Protein AF-A0A0V1EJA3-F1 (afdb_monomer_lite)

Sequence (122 aa):
MDRNQKPTIWVDDDEAGSINLKNTKRVPDHMSPNLCLAKLVVLDRIPFCVLAKSTETQKRMKIARGLKIPATEKRMKQMAMSFDEEIMPEIKKRLKEEKDSGRKFCLSLDEWTSCGSKRHEV

Structure (mmCIF, N/CA/C/O backbone):
data_AF-A0A0V1EJA3-F1
#
_entry.id   AF-A0A0V1EJA3-F1
#
loop_
_atom_site.group_PDB
_atom_site.id
_atom_site.type_symbol
_atom_site.label_atom_id
_atom_site.label_alt_id
_atom_site.label_comp_id
_atom_site.label_asym_id
_atom_site.label_entity_id
_atom_site.label_seq_id
_atom_site.pdbx_PDB_ins_code
_atom_site.Cartn_x
_atom_site.Cartn_y
_atom_site.Cartn_z
_atom_site.occupancy
_atom_site.B_iso_or_equiv
_atom_site.auth_seq_id
_atom_site.auth_comp_id
_atom_site.auth_asym_id
_atom_site.auth_atom_id
_atom_site.pdbx_PDB_model_num
ATOM 1 N N . MET A 1 1 ? -48.668 -25.889 24.426 1.00 34.56 1 MET A N 1
ATOM 2 C CA . MET A 1 1 ? -47.921 -26.214 23.194 1.00 34.56 1 MET A CA 1
ATOM 3 C C . MET A 1 1 ? -48.324 -25.204 22.133 1.00 34.56 1 MET A C 1
ATOM 5 O O . MET A 1 1 ? -49.514 -25.041 21.940 1.00 34.56 1 MET A O 1
ATOM 9 N N . ASP A 1 2 ? -47.483 -24.452 21.448 1.00 34.41 2 ASP A N 1
ATOM 10 C CA . ASP A 1 2 ? -46.108 -24.027 21.672 1.00 34.41 2 ASP A CA 1
ATOM 11 C C . ASP A 1 2 ? -45.955 -22.686 20.945 1.00 34.41 2 ASP A C 1
ATOM 13 O O . ASP A 1 2 ? -46.611 -22.439 19.930 1.00 34.41 2 ASP A O 1
ATOM 17 N N . ARG A 1 3 ? -45.141 -21.795 21.508 1.00 42.50 3 ARG A N 1
ATOM 18 C CA . ARG A 1 3 ? -44.879 -20.460 20.965 1.00 42.50 3 ARG A CA 1
ATOM 19 C C . ARG A 1 3 ? -43.932 -20.594 19.777 1.00 42.50 3 ARG A C 1
ATOM 21 O O . ARG A 1 3 ? -42.835 -21.101 19.943 1.00 42.50 3 ARG A O 1
ATOM 28 N N . ASN A 1 4 ? -44.309 -20.061 18.619 1.00 37.97 4 ASN A N 1
ATOM 29 C CA . ASN A 1 4 ? -43.357 -19.756 17.551 1.00 37.97 4 ASN A CA 1
ATOM 30 C C . ASN A 1 4 ? -43.704 -18.402 16.918 1.00 37.97 4 ASN A C 1
ATOM 32 O O . ASN A 1 4 ? -44.094 -18.293 15.759 1.00 37.97 4 ASN A O 1
ATOM 36 N N . GLN A 1 5 ? -43.577 -17.344 17.724 1.00 39.12 5 GLN A N 1
ATOM 37 C CA . GLN A 1 5 ? -43.349 -16.000 17.201 1.00 39.12 5 GLN A CA 1
ATOM 38 C C . GLN A 1 5 ? -41.928 -15.975 16.632 1.00 39.12 5 GLN A C 1
ATOM 40 O O . GLN A 1 5 ? -40.955 -15.965 17.383 1.00 39.12 5 GLN A O 1
ATOM 45 N N . LYS A 1 6 ? -41.801 -15.983 15.303 1.00 43.69 6 LYS A N 1
ATOM 46 C CA . LYS A 1 6 ? -40.582 -15.492 14.651 1.00 43.69 6 LYS A CA 1
ATOM 47 C C . LYS A 1 6 ? -40.444 -14.008 15.011 1.00 43.69 6 LYS A C 1
ATOM 49 O O . LYS A 1 6 ? -41.385 -13.265 14.732 1.00 43.69 6 LYS A O 1
ATOM 54 N N . PRO A 1 7 ? -39.322 -13.544 15.579 1.00 39.19 7 PRO A N 1
ATOM 55 C CA . PRO A 1 7 ? -39.065 -12.119 15.646 1.00 39.19 7 PRO A CA 1
ATOM 56 C C . PRO A 1 7 ? -38.699 -11.654 14.235 1.00 39.19 7 PRO A C 1
ATOM 58 O O . PRO A 1 7 ? -37.616 -11.947 13.730 1.00 39.19 7 PRO A O 1
ATOM 61 N N . THR A 1 8 ? -39.623 -10.962 13.576 1.00 41.81 8 THR A N 1
ATOM 62 C CA . THR A 1 8 ? -39.316 -10.109 12.428 1.00 41.81 8 THR A CA 1
ATOM 63 C C . THR A 1 8 ? -38.551 -8.912 12.982 1.00 41.81 8 THR A C 1
ATOM 65 O O . THR A 1 8 ? -39.145 -7.986 13.529 1.00 41.81 8 THR A O 1
ATOM 68 N N . ILE A 1 9 ? -37.220 -8.969 12.932 1.00 40.44 9 ILE A N 1
ATOM 69 C CA . ILE A 1 9 ? -36.387 -7.799 13.205 1.00 40.44 9 ILE A CA 1
ATOM 70 C C . ILE A 1 9 ? -36.550 -6.891 11.991 1.00 40.44 9 ILE A C 1
ATOM 72 O O . ILE A 1 9 ? -36.019 -7.171 10.917 1.00 40.44 9 ILE A O 1
ATOM 76 N N . TRP A 1 10 ? -37.352 -5.846 12.160 1.00 33.88 10 TRP A N 1
ATOM 77 C CA . TRP A 1 10 ? -37.302 -4.677 11.301 1.00 33.88 10 TRP A CA 1
ATOM 78 C C . TRP A 1 10 ? -35.916 -4.066 11.500 1.00 33.88 10 TRP A C 1
ATOM 80 O O . TRP A 1 10 ? -35.547 -3.704 12.615 1.00 33.88 10 TRP A O 1
ATOM 90 N N . VAL A 1 11 ? -35.105 -4.074 10.446 1.00 42.53 11 VAL A N 1
ATOM 91 C CA . VAL A 1 11 ? -33.881 -3.279 10.415 1.00 42.53 11 VAL A CA 1
ATOM 92 C C . VAL A 1 11 ? -34.355 -1.875 10.076 1.00 42.53 11 VAL A C 1
ATOM 94 O O . VAL A 1 11 ? -34.747 -1.625 8.940 1.00 42.53 11 VAL A O 1
ATOM 97 N N . ASP A 1 12 ? -34.428 -1.012 11.085 1.00 39.06 12 ASP A N 1
ATOM 98 C CA . ASP A 1 12 ? -34.617 0.418 10.871 1.00 39.06 12 ASP A CA 1
ATOM 99 C C . ASP A 1 12 ? -33.423 0.924 10.048 1.00 39.06 12 ASP A C 1
ATOM 101 O O . ASP A 1 12 ? -32.277 0.903 10.501 1.00 39.06 12 ASP A O 1
ATOM 105 N N . ASP A 1 13 ? -33.704 1.315 8.807 1.00 53.59 13 ASP A N 1
ATOM 106 C CA . ASP A 1 13 ? -32.771 1.851 7.808 1.00 53.59 13 ASP A CA 1
ATOM 107 C C . ASP A 1 13 ? -32.443 3.336 8.090 1.00 53.59 13 ASP A C 1
ATOM 109 O O . ASP A 1 13 ? -32.370 4.159 7.178 1.00 53.59 13 ASP A O 1
ATOM 113 N N . ASP A 1 14 ? -32.254 3.708 9.361 1.00 51.62 14 ASP A N 1
ATOM 114 C CA . ASP A 1 14 ? -32.036 5.100 9.761 1.00 51.62 14 ASP A CA 1
ATOM 115 C C . ASP A 1 14 ? -30.652 5.337 10.385 1.00 51.62 14 ASP A C 1
ATOM 117 O O . ASP A 1 14 ? -30.214 4.679 11.325 1.00 51.62 14 ASP A O 1
ATOM 121 N N . GLU A 1 15 ? -29.993 6.355 9.827 1.00 47.66 15 GLU A N 1
ATOM 122 C CA . GLU A 1 15 ? -28.646 6.864 10.098 1.00 47.66 15 GLU A CA 1
ATOM 123 C C . GLU A 1 15 ? -27.463 6.039 9.567 1.00 47.66 15 GLU A C 1
ATOM 125 O O . GLU A 1 15 ? -26.573 5.588 10.293 1.00 47.66 15 GLU A O 1
ATOM 130 N N . ALA A 1 16 ? -27.295 6.068 8.241 1.00 49.16 16 ALA A N 1
ATOM 131 C CA . ALA A 1 16 ? -25.955 6.249 7.689 1.00 49.16 16 ALA A CA 1
ATOM 132 C C . ALA A 1 16 ? -25.423 7.615 8.161 1.00 49.16 16 ALA A C 1
ATOM 134 O O . ALA A 1 16 ? -25.544 8.630 7.470 1.00 49.16 16 ALA A O 1
ATOM 135 N N . GLY A 1 17 ? -24.867 7.640 9.374 1.00 35.56 17 GLY A N 1
ATOM 136 C CA . GLY A 1 17 ? -24.143 8.774 9.924 1.00 35.56 17 GLY A CA 1
ATOM 137 C C . GLY A 1 17 ? -23.037 9.171 8.954 1.00 35.56 17 GLY A C 1
ATOM 138 O O . GLY A 1 17 ? -21.958 8.579 8.932 1.00 35.56 17 GLY A O 1
ATOM 139 N N . SER A 1 18 ? -23.325 10.164 8.113 1.00 43.16 18 SER A N 1
ATOM 140 C CA . SER A 1 18 ? -22.350 10.768 7.218 1.00 43.16 18 SER A CA 1
ATOM 141 C C . SER A 1 18 ? -21.216 11.300 8.076 1.00 43.16 18 SER A C 1
ATOM 143 O O . SER A 1 18 ? -21.377 12.292 8.789 1.00 43.16 18 SER A O 1
ATOM 145 N N . ILE A 1 19 ? -20.058 10.642 8.015 1.00 42.78 19 ILE A N 1
ATOM 146 C CA . ILE A 1 19 ? -18.834 11.183 8.590 1.00 42.78 19 ILE A CA 1
ATOM 147 C C . ILE A 1 19 ? -18.563 12.522 7.903 1.00 42.78 19 ILE A C 1
ATOM 149 O O . ILE A 1 19 ? -18.134 12.602 6.753 1.00 42.78 19 ILE A O 1
ATOM 153 N N . ASN A 1 20 ? -18.903 13.608 8.591 1.00 40.69 20 ASN A N 1
ATOM 154 C CA . ASN A 1 20 ? -18.741 14.952 8.078 1.00 40.69 20 ASN A CA 1
ATOM 155 C C . ASN A 1 20 ? -17.245 15.293 8.089 1.00 40.69 20 ASN A C 1
ATOM 157 O O . ASN A 1 20 ? -16.721 15.899 9.023 1.00 40.69 20 ASN A O 1
ATOM 161 N N . LEU A 1 21 ? -16.542 14.864 7.039 1.00 47.22 21 LEU A N 1
ATOM 162 C CA . LEU A 1 21 ? -15.132 15.132 6.772 1.00 47.22 21 LEU A CA 1
ATOM 163 C C . LEU A 1 21 ? -14.943 16.596 6.332 1.00 47.22 21 LEU A C 1
ATOM 165 O O . LEU A 1 21 ? -14.401 16.867 5.263 1.00 47.22 21 LEU A O 1
ATOM 169 N N . LYS A 1 22 ? -15.451 17.564 7.103 1.00 45.41 22 LYS A N 1
ATOM 170 C CA . LYS A 1 22 ? -15.389 18.988 6.731 1.00 45.41 22 LYS A CA 1
ATOM 171 C C . LYS A 1 22 ? -14.432 19.837 7.556 1.00 45.41 22 LYS A C 1
ATOM 173 O O . LYS A 1 22 ? -14.296 21.001 7.222 1.00 45.41 22 LYS A O 1
ATOM 178 N N . ASN A 1 23 ? -13.705 19.297 8.540 1.00 40.09 23 ASN A N 1
ATOM 179 C CA . ASN A 1 23 ? -12.847 20.144 9.387 1.00 40.09 23 ASN A CA 1
ATOM 180 C C . ASN A 1 23 ? -11.443 19.614 9.709 1.00 40.09 23 ASN A C 1
ATOM 182 O O . ASN A 1 23 ? -10.871 19.941 10.747 1.00 40.09 23 ASN A O 1
ATOM 186 N N . THR A 1 24 ? -10.809 18.892 8.788 1.00 38.59 24 THR A N 1
ATOM 187 C CA . THR A 1 24 ? -9.346 18.764 8.833 1.00 38.59 24 THR A CA 1
ATOM 188 C C . THR A 1 24 ? -8.759 19.861 7.956 1.00 38.59 24 THR A C 1
ATOM 190 O O . THR A 1 24 ? -8.870 19.796 6.732 1.00 38.59 24 THR A O 1
ATOM 193 N N . LYS A 1 25 ? -8.165 20.893 8.579 1.00 37.31 25 LYS A N 1
ATOM 194 C CA . LYS A 1 25 ? -7.277 21.850 7.898 1.00 37.31 25 LYS A CA 1
ATOM 195 C C . LYS A 1 25 ? -6.388 21.046 6.949 1.00 37.31 25 LYS A C 1
ATOM 197 O O . LYS A 1 25 ? -5.577 20.251 7.419 1.00 37.31 25 LYS A O 1
ATOM 202 N N . ARG A 1 26 ? -6.573 21.217 5.634 1.00 43.88 26 ARG A N 1
ATOM 203 C CA . ARG A 1 26 ? -5.687 20.655 4.610 1.00 43.88 26 ARG A CA 1
ATOM 204 C C . ARG A 1 26 ? -4.347 21.368 4.740 1.00 43.88 26 ARG A C 1
ATOM 206 O O . ARG A 1 26 ? -4.089 22.361 4.068 1.00 43.88 26 ARG A O 1
ATOM 213 N N . VAL A 1 27 ? -3.535 20.900 5.682 1.00 36.84 27 VAL A N 1
ATOM 214 C CA . VAL A 1 27 ? -2.094 21.130 5.669 1.00 36.84 27 VAL A CA 1
ATOM 215 C C . VAL A 1 27 ? -1.629 20.671 4.283 1.00 36.84 27 VAL A C 1
ATOM 217 O O . VAL A 1 27 ? -2.113 19.633 3.828 1.00 36.84 27 VAL A O 1
ATOM 220 N N . PRO A 1 28 ? -0.785 21.429 3.560 1.00 43.91 28 PRO A N 1
ATOM 221 C CA . PRO A 1 28 ? -0.235 20.937 2.308 1.00 43.91 28 PRO A CA 1
ATOM 222 C C . PRO A 1 28 ? 0.455 19.622 2.643 1.00 43.91 28 PRO A C 1
ATOM 224 O O . PRO A 1 28 ? 1.402 19.616 3.429 1.00 43.91 28 PRO A O 1
ATOM 227 N N . ASP A 1 29 ? -0.091 18.516 2.141 1.00 51.97 29 ASP A N 1
ATOM 228 C CA . ASP A 1 29 ? 0.422 17.188 2.421 1.00 51.97 29 ASP A CA 1
ATOM 229 C C . ASP A 1 29 ? 1.866 17.143 1.921 1.00 51.97 29 ASP A C 1
ATOM 231 O O . ASP A 1 29 ? 2.124 16.937 0.731 1.00 51.97 29 ASP A O 1
ATOM 235 N N . HIS A 1 30 ? 2.829 17.345 2.816 1.00 59.44 30 HIS A N 1
ATOM 236 C CA . HIS A 1 30 ? 4.210 17.008 2.540 1.00 59.44 30 HIS A CA 1
ATOM 237 C C . HIS A 1 30 ? 4.274 15.478 2.514 1.00 59.44 30 HIS A C 1
ATOM 239 O O . HIS A 1 30 ? 4.626 14.830 3.497 1.00 59.44 30 HIS A O 1
ATOM 245 N N . MET A 1 31 ? 3.836 14.884 1.401 1.00 68.56 31 MET A N 1
ATOM 246 C CA . MET A 1 31 ? 3.776 13.438 1.233 1.00 68.56 31 MET A CA 1
ATOM 247 C C . MET A 1 31 ? 5.195 12.889 1.353 1.00 68.56 31 MET A C 1
ATOM 249 O O . MET A 1 31 ? 6.058 13.207 0.531 1.00 68.56 31 MET A O 1
ATOM 253 N N . SER A 1 32 ? 5.442 12.058 2.367 1.00 78.06 32 SER A N 1
ATOM 254 C CA . SER A 1 32 ? 6.707 11.338 2.463 1.00 78.06 32 SER A CA 1
ATOM 255 C C . SER A 1 32 ? 6.897 10.463 1.210 1.00 78.06 32 SER A C 1
ATOM 257 O O . SER A 1 32 ? 5.914 10.020 0.599 1.00 78.06 32 SER A O 1
ATOM 259 N N . PRO A 1 33 ? 8.145 10.192 0.785 1.00 79.31 33 PRO A N 1
ATOM 260 C CA . PRO A 1 33 ? 8.399 9.291 -0.338 1.00 79.31 33 PRO A CA 1
ATOM 261 C C . PRO A 1 33 ? 7.737 7.920 -0.180 1.00 79.31 33 PRO A C 1
ATOM 263 O O . PRO A 1 33 ? 7.207 7.389 -1.157 1.00 79.31 33 PRO A O 1
ATOM 266 N N . ASN A 1 34 ? 7.695 7.411 1.052 1.00 83.75 34 ASN A N 1
ATOM 267 C CA . ASN A 1 34 ? 7.043 6.160 1.422 1.00 83.75 34 ASN A CA 1
ATOM 268 C C . ASN A 1 34 ? 5.533 6.222 1.159 1.00 83.75 34 ASN A C 1
ATOM 270 O O . ASN A 1 34 ? 5.004 5.396 0.415 1.00 83.75 34 ASN A O 1
ATOM 274 N N . LEU A 1 35 ? 4.857 7.252 1.684 1.00 83.19 35 LEU A N 1
ATOM 275 C CA . LEU A 1 35 ? 3.419 7.454 1.503 1.00 83.19 35 LEU A CA 1
ATOM 276 C C . LEU A 1 35 ? 3.053 7.631 0.026 1.00 83.19 35 LEU A C 1
ATOM 278 O O . LEU A 1 35 ? 2.046 7.100 -0.443 1.00 83.19 35 LEU A O 1
ATOM 282 N N . CYS A 1 36 ? 3.869 8.359 -0.735 1.00 82.12 36 CYS A N 1
ATOM 283 C CA . CYS A 1 36 ? 3.619 8.522 -2.160 1.00 82.12 36 CYS A CA 1
ATOM 284 C C . CYS A 1 36 ? 3.759 7.199 -2.920 1.00 82.12 36 CYS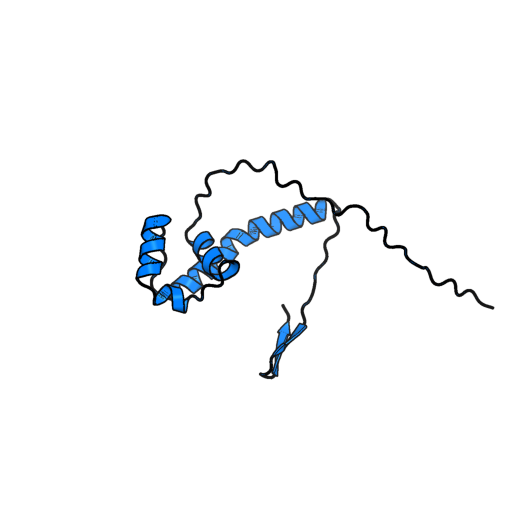 A C 1
ATOM 286 O O . CYS A 1 36 ? 2.908 6.892 -3.756 1.00 82.12 36 CYS A O 1
ATOM 288 N N . LEU A 1 37 ? 4.820 6.433 -2.655 1.00 84.12 37 LEU A N 1
ATOM 289 C CA . LEU A 1 37 ? 5.025 5.134 -3.290 1.00 84.12 37 LEU A CA 1
ATOM 290 C C . LEU A 1 37 ? 3.889 4.165 -2.937 1.00 84.12 37 LEU A C 1
ATOM 292 O O . LEU A 1 37 ? 3.356 3.511 -3.830 1.00 84.12 37 LEU A O 1
ATOM 296 N N . ALA A 1 38 ? 3.467 4.134 -1.671 1.00 85.12 38 ALA A N 1
ATOM 297 C CA . ALA A 1 38 ? 2.339 3.327 -1.222 1.00 85.12 38 ALA A CA 1
ATOM 298 C C . ALA A 1 38 ? 1.041 3.702 -1.958 1.00 85.12 38 ALA A C 1
ATOM 300 O O . ALA A 1 38 ? 0.357 2.819 -2.469 1.00 85.12 38 ALA A O 1
ATOM 301 N N . LYS A 1 39 ? 0.730 4.999 -2.108 1.00 85.75 39 LYS A N 1
ATOM 302 C CA . LYS A 1 39 ? -0.455 5.454 -2.861 1.00 85.75 39 LYS A CA 1
ATOM 303 C C . LYS A 1 39 ? -0.432 5.011 -4.325 1.00 85.75 39 LYS A C 1
ATOM 305 O O . LYS A 1 39 ? -1.438 4.514 -4.815 1.00 85.75 39 LYS A O 1
ATOM 310 N N . LEU A 1 40 ? 0.712 5.126 -4.995 1.00 85.31 40 LEU A N 1
ATOM 311 C CA . LEU A 1 40 ? 0.857 4.714 -6.397 1.00 85.31 40 LEU A CA 1
ATOM 312 C C . LEU A 1 40 ? 0.628 3.209 -6.588 1.00 85.31 40 LEU A C 1
ATOM 314 O O . LEU A 1 40 ? 0.021 2.776 -7.564 1.00 85.31 40 LEU A O 1
ATOM 318 N N . VAL A 1 41 ? 1.131 2.401 -5.659 1.00 86.12 41 VAL A N 1
ATOM 319 C CA . VAL A 1 41 ? 1.046 0.942 -5.767 1.00 86.12 41 VAL A CA 1
ATOM 320 C C . VAL A 1 41 ? -0.328 0.433 -5.343 1.00 86.12 41 VAL A C 1
ATOM 322 O O . VAL A 1 41 ? -0.873 -0.453 -5.993 1.00 86.12 41 VAL A O 1
ATOM 325 N N . VAL A 1 42 ? -0.897 0.992 -4.274 1.00 86.19 42 VAL A N 1
ATOM 326 C CA . VAL A 1 42 ? -2.145 0.507 -3.669 1.00 86.19 42 VAL A CA 1
ATOM 327 C C . VAL A 1 42 ? -3.371 1.174 -4.289 1.00 86.19 42 VAL A C 1
ATOM 329 O O . VAL A 1 42 ? -4.276 0.480 -4.745 1.00 86.19 42 VAL A O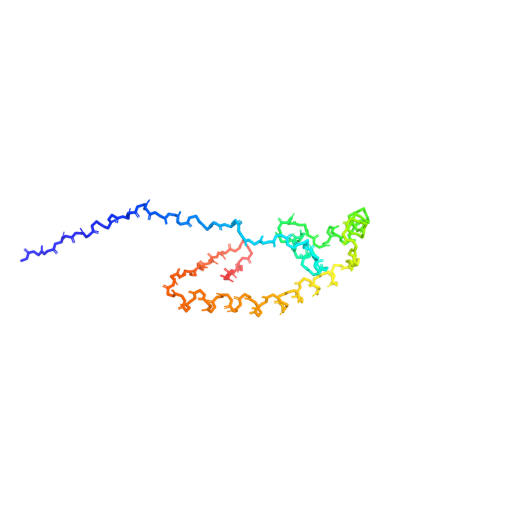 1
ATOM 332 N N . LEU A 1 43 ? -3.411 2.510 -4.325 1.00 84.12 43 LEU A N 1
ATOM 333 C CA . LEU A 1 43 ? -4.580 3.254 -4.810 1.00 84.12 43 LEU A CA 1
ATOM 334 C C . LEU A 1 43 ? -4.601 3.317 -6.335 1.00 84.12 43 LEU A C 1
ATOM 336 O O . LEU A 1 43 ? -5.613 2.980 -6.943 1.00 84.12 43 LEU A O 1
ATOM 340 N N . ASP A 1 44 ? -3.469 3.675 -6.949 1.00 84.06 44 ASP A N 1
ATOM 341 C CA . ASP A 1 44 ? -3.370 3.778 -8.412 1.00 84.06 44 ASP A CA 1
ATOM 342 C C . ASP A 1 44 ? -3.098 2.412 -9.078 1.00 84.06 44 ASP A C 1
ATOM 344 O O . ASP A 1 44 ? -3.067 2.309 -10.305 1.00 84.06 44 ASP A O 1
ATOM 348 N N . ARG A 1 45 ? -2.924 1.349 -8.275 1.00 86.62 45 ARG A N 1
ATOM 349 C CA . ARG A 1 45 ? -2.717 -0.046 -8.709 1.00 86.62 45 ARG A CA 1
ATOM 350 C C . ARG A 1 45 ? -1.546 -0.227 -9.677 1.00 86.62 45 ARG A C 1
ATOM 352 O O . ARG A 1 45 ? -1.572 -1.117 -10.528 1.00 86.62 45 ARG A O 1
ATOM 359 N N . ILE A 1 46 ? -0.510 0.603 -9.561 1.00 86.81 46 ILE A N 1
ATOM 360 C CA . ILE A 1 46 ? 0.648 0.549 -10.454 1.00 86.81 46 ILE A CA 1
ATOM 361 C C . ILE A 1 46 ? 1.664 -0.468 -9.912 1.00 86.81 46 ILE A C 1
ATOM 363 O O . ILE A 1 46 ? 2.238 -0.251 -8.842 1.00 86.81 46 ILE A O 1
ATOM 367 N N . PRO A 1 47 ? 1.968 -1.558 -10.643 1.00 89.44 47 PRO A N 1
ATOM 368 C CA . PRO A 1 47 ? 2.935 -2.545 -10.179 1.00 89.44 47 PRO A CA 1
ATOM 369 C C . PRO A 1 47 ? 4.351 -1.966 -10.076 1.00 89.44 47 PRO A C 1
ATOM 371 O O . PRO A 1 47 ? 4.794 -1.201 -10.938 1.00 89.44 47 PRO A O 1
ATOM 374 N N . PHE A 1 48 ? 5.126 -2.421 -9.088 1.00 88.56 48 PHE A N 1
ATOM 375 C CA . PHE A 1 48 ? 6.518 -1.989 -8.913 1.00 88.56 48 PHE A CA 1
ATOM 376 C C . PHE A 1 48 ? 7.387 -2.204 -10.160 1.00 88.56 48 PHE A C 1
ATOM 378 O O . PHE A 1 48 ? 8.247 -1.378 -10.465 1.00 88.56 48 PHE A O 1
ATOM 385 N N . CYS A 1 49 ? 7.162 -3.292 -10.900 1.00 87.50 49 CYS A N 1
ATOM 386 C CA . CYS A 1 49 ? 7.915 -3.597 -12.113 1.00 87.50 49 CYS A CA 1
ATOM 387 C C . CYS A 1 49 ? 7.666 -2.569 -13.233 1.00 87.50 49 CYS A C 1
ATOM 389 O O . CYS A 1 49 ? 8.580 -2.270 -14.003 1.00 87.50 49 CYS A O 1
ATOM 391 N N . VAL A 1 50 ? 6.466 -1.980 -13.295 1.00 86.69 50 VAL A N 1
ATOM 392 C CA . VAL A 1 50 ? 6.116 -0.907 -14.240 1.00 86.69 50 VAL A CA 1
ATOM 393 C C . VAL A 1 50 ? 6.825 0.388 -13.843 1.00 86.69 50 VAL A C 1
ATOM 395 O O . VAL A 1 50 ? 7.451 1.033 -14.686 1.00 86.69 50 VAL A O 1
ATOM 398 N N . LEU A 1 51 ? 6.822 0.722 -12.548 1.00 84.56 51 LEU A N 1
ATOM 399 C CA . LEU A 1 51 ? 7.544 1.882 -12.008 1.00 84.56 51 LEU A CA 1
ATOM 400 C C . LEU A 1 51 ? 9.063 1.786 -12.216 1.00 84.56 51 LEU A C 1
ATOM 402 O O . LEU A 1 51 ? 9.726 2.787 -12.490 1.00 84.56 51 LEU A O 1
ATOM 406 N N . ALA A 1 52 ? 9.623 0.580 -12.108 1.00 84.38 52 ALA A N 1
ATOM 407 C CA . ALA A 1 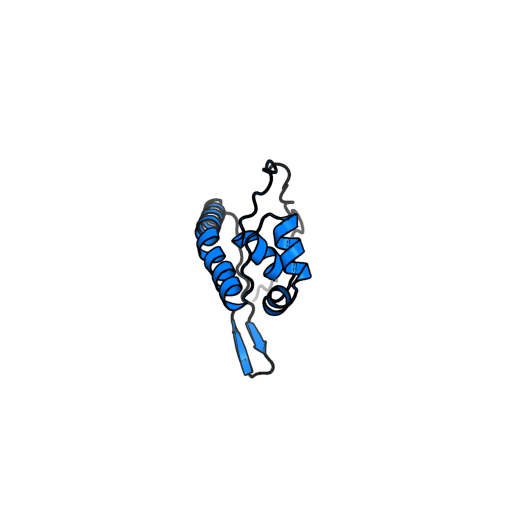52 ? 11.055 0.347 -12.274 1.00 84.38 52 ALA A CA 1
ATOM 408 C C . ALA A 1 52 ? 11.505 0.521 -13.734 1.00 84.38 52 ALA A C 1
ATOM 410 O O . ALA A 1 52 ? 12.588 1.044 -13.986 1.00 84.38 52 ALA A O 1
ATOM 411 N N . LYS A 1 53 ? 10.673 0.097 -14.693 1.00 84.38 53 LYS A N 1
ATOM 412 C CA . LYS A 1 53 ? 10.996 0.121 -16.129 1.00 84.38 53 LYS A CA 1
ATOM 413 C C . LYS A 1 53 ? 10.698 1.464 -16.798 1.00 84.38 53 LYS A C 1
ATOM 415 O O . LYS A 1 53 ? 11.336 1.801 -17.791 1.00 84.38 53 LYS A O 1
ATOM 420 N N . SER A 1 54 ? 9.740 2.231 -16.277 1.00 80.00 54 SER A N 1
ATOM 421 C CA . SER A 1 54 ? 9.323 3.486 -16.903 1.00 80.00 54 SER A CA 1
ATOM 422 C C . SER A 1 54 ? 10.211 4.665 -16.496 1.00 80.00 54 SER A C 1
ATOM 424 O O . SER A 1 54 ? 10.067 5.261 -15.423 1.00 80.00 54 SER A O 1
ATOM 426 N N . THR A 1 55 ? 11.115 5.049 -17.397 1.00 74.00 55 THR A N 1
ATOM 427 C CA . THR A 1 55 ? 11.987 6.222 -17.228 1.00 74.00 55 THR A CA 1
ATOM 428 C C . THR A 1 55 ? 11.196 7.531 -17.215 1.00 74.00 55 THR A C 1
ATOM 430 O O . THR A 1 55 ? 11.551 8.456 -16.483 1.00 74.00 55 THR A O 1
ATOM 433 N N . GLU A 1 56 ? 10.096 7.609 -17.968 1.00 75.00 56 GLU A N 1
ATOM 434 C CA . GLU A 1 56 ? 9.203 8.767 -17.961 1.00 75.00 56 GLU A CA 1
ATOM 435 C C . GLU A 1 56 ? 8.459 8.890 -16.627 1.00 75.00 56 GLU A C 1
ATOM 437 O O . GLU A 1 56 ? 8.421 9.971 -16.038 1.00 75.00 56 GLU A O 1
ATOM 442 N N . THR A 1 57 ? 7.943 7.781 -16.095 1.00 72.38 57 THR A N 1
ATOM 443 C CA . THR A 1 57 ? 7.263 7.758 -14.794 1.00 72.38 57 THR A CA 1
ATOM 444 C C . THR A 1 57 ? 8.219 8.158 -13.668 1.00 72.38 57 THR A C 1
AT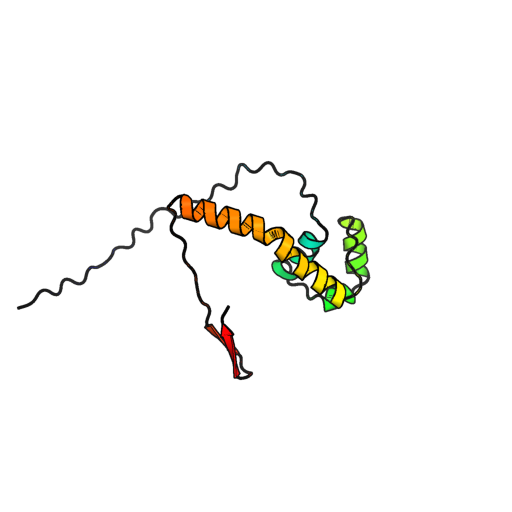OM 446 O O . THR A 1 57 ? 7.858 8.987 -12.833 1.00 72.38 57 THR A O 1
ATOM 449 N N . GLN A 1 58 ? 9.470 7.681 -13.685 1.00 72.75 58 GLN A N 1
ATOM 450 C CA . GLN A 1 58 ? 10.480 8.112 -12.709 1.00 72.75 58 GLN A CA 1
ATOM 451 C C . GLN A 1 58 ? 10.840 9.597 -12.826 1.00 72.75 58 GLN A C 1
ATOM 453 O O . GLN A 1 58 ? 11.025 10.264 -11.805 1.00 72.75 58 GLN A O 1
ATOM 458 N N . LYS A 1 59 ? 10.922 10.142 -14.048 1.00 71.75 59 LYS A N 1
ATOM 459 C CA . LYS A 1 59 ? 11.147 11.581 -14.265 1.00 71.75 59 LYS A CA 1
ATOM 460 C C . LYS A 1 59 ? 9.973 12.407 -13.742 1.00 71.75 59 LYS A C 1
ATOM 462 O O . LYS A 1 59 ? 10.195 13.334 -12.968 1.00 71.75 59 LYS A O 1
ATOM 467 N N . ARG A 1 60 ? 8.736 12.037 -14.087 1.00 67.50 60 ARG A N 1
ATOM 468 C CA . ARG A 1 60 ? 7.519 12.708 -13.599 1.00 67.50 60 ARG A CA 1
ATOM 469 C C . ARG A 1 60 ? 7.434 12.671 -12.070 1.00 67.50 60 ARG A C 1
ATOM 471 O O . ARG A 1 60 ? 7.112 13.686 -11.467 1.00 67.50 60 ARG A O 1
ATOM 478 N N . MET A 1 61 ? 7.795 11.557 -11.430 1.00 68.12 61 MET A N 1
ATOM 479 C CA . MET A 1 61 ? 7.809 11.442 -9.962 1.00 68.12 61 MET A CA 1
ATOM 480 C C . MET A 1 61 ? 8.876 12.316 -9.295 1.00 68.12 61 MET A C 1
ATOM 482 O O . MET A 1 61 ? 8.590 12.967 -8.289 1.00 68.12 61 MET A O 1
ATOM 486 N N . LYS A 1 62 ? 10.085 12.377 -9.866 1.00 68.38 62 LYS A N 1
ATOM 487 C CA . LYS A 1 62 ? 11.152 13.259 -9.372 1.00 68.38 62 LYS A CA 1
ATOM 488 C C . LYS A 1 62 ? 10.787 14.737 -9.515 1.00 68.38 62 LYS A C 1
ATOM 490 O O . LYS A 1 62 ? 11.006 15.499 -8.582 1.00 68.38 62 LYS A O 1
ATOM 495 N N . ILE A 1 63 ? 10.228 15.125 -10.663 1.00 59.03 63 ILE A N 1
ATOM 496 C CA . ILE A 1 63 ? 9.955 16.527 -11.011 1.00 59.03 63 ILE A CA 1
ATOM 497 C C . ILE A 1 63 ? 8.688 17.043 -10.320 1.00 59.03 63 ILE A C 1
ATOM 499 O O . ILE A 1 63 ? 8.716 18.113 -9.725 1.00 59.03 63 ILE A O 1
ATOM 503 N N . ALA A 1 64 ? 7.583 16.293 -10.364 1.00 57.25 64 ALA A N 1
ATOM 504 C CA . ALA A 1 64 ? 6.288 16.779 -9.882 1.00 57.25 64 ALA A CA 1
ATOM 505 C C . ALA A 1 64 ? 6.112 16.672 -8.361 1.00 57.25 64 ALA A C 1
ATOM 507 O O . ALA A 1 64 ? 5.244 17.336 -7.803 1.00 57.25 64 ALA A O 1
ATOM 508 N N . ARG A 1 65 ? 6.883 15.807 -7.689 1.00 63.72 65 ARG A N 1
ATOM 509 C CA . ARG A 1 65 ? 6.708 15.537 -6.252 1.00 63.72 65 ARG A CA 1
ATOM 510 C C . ARG A 1 65 ? 7.996 15.669 -5.430 1.00 63.72 65 ARG A C 1
ATOM 512 O O . ARG A 1 65 ? 7.957 15.454 -4.226 1.00 63.72 65 ARG A O 1
ATOM 519 N N . GLY A 1 66 ? 9.137 16.000 -6.048 1.00 60.53 66 GLY A N 1
ATOM 520 C CA . GLY A 1 66 ? 10.429 16.108 -5.349 1.00 60.53 66 GLY A CA 1
ATOM 521 C C . GLY A 1 66 ? 10.947 14.776 -4.787 1.00 60.53 66 GLY A C 1
ATOM 522 O O . GLY A 1 66 ? 11.810 14.751 -3.911 1.00 60.53 66 GLY A O 1
ATOM 523 N N . LEU A 1 67 ? 10.410 13.649 -5.263 1.00 66.31 67 LEU A N 1
ATOM 524 C CA . LEU A 1 67 ? 10.605 12.351 -4.629 1.00 66.31 67 LEU A CA 1
ATOM 525 C C . LEU A 1 67 ? 11.826 11.614 -5.176 1.00 66.31 67 LEU A C 1
ATOM 527 O O . LEU A 1 67 ? 11.940 11.351 -6.374 1.00 66.31 67 LEU A O 1
ATOM 531 N N . LYS A 1 68 ? 12.705 11.173 -4.273 1.00 67.75 68 LYS A N 1
ATOM 532 C CA . LYS A 1 68 ? 13.790 10.227 -4.576 1.00 67.75 68 LYS A CA 1
ATOM 533 C C . LYS A 1 68 ? 13.280 8.784 -4.474 1.00 67.75 68 LYS A C 1
ATOM 535 O O . LYS A 1 68 ? 13.680 8.045 -3.579 1.00 67.75 68 LYS A O 1
ATOM 540 N N . ILE A 1 69 ? 12.389 8.384 -5.383 1.00 70.88 69 ILE A N 1
ATOM 541 C CA . ILE A 1 69 ? 11.951 6.982 -5.466 1.00 70.88 69 ILE A CA 1
ATOM 542 C C . ILE A 1 69 ? 13.095 6.138 -6.062 1.00 70.88 69 ILE A C 1
ATOM 544 O O . ILE A 1 69 ? 13.702 6.551 -7.058 1.00 70.88 69 ILE A O 1
ATOM 548 N N . PRO A 1 70 ? 13.434 4.983 -5.463 1.00 75.88 70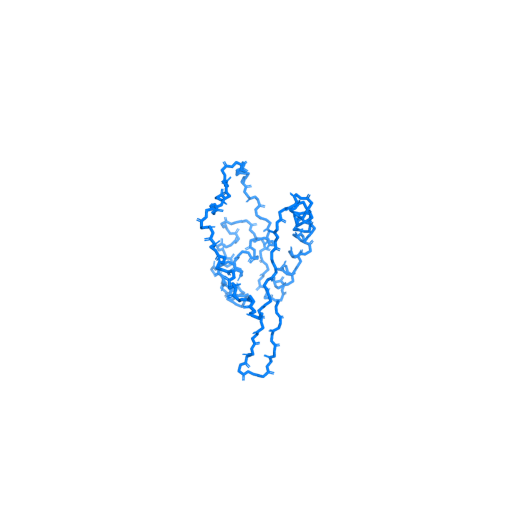 PRO A N 1
ATOM 549 C CA . PRO A 1 70 ? 14.449 4.081 -5.990 1.00 75.88 70 PRO A CA 1
ATOM 550 C C . PRO A 1 70 ? 14.111 3.556 -7.388 1.00 75.88 70 PRO A C 1
ATOM 552 O O . PRO A 1 70 ? 12.966 3.223 -7.668 1.00 75.88 70 PRO A O 1
ATOM 555 N N . ALA A 1 71 ? 15.127 3.383 -8.237 1.00 77.25 71 ALA A N 1
ATOM 556 C CA . ALA A 1 71 ? 14.932 2.842 -9.583 1.00 77.25 71 ALA A CA 1
ATOM 557 C C . ALA A 1 71 ? 14.735 1.314 -9.618 1.00 77.25 71 ALA A C 1
ATOM 559 O O . ALA A 1 71 ? 14.346 0.763 -10.644 1.00 77.25 71 ALA A O 1
ATOM 560 N N . THR A 1 72 ? 15.012 0.616 -8.512 1.00 85.75 72 THR A N 1
ATOM 561 C CA . THR A 1 72 ? 14.919 -0.844 -8.431 1.00 85.75 72 THR A CA 1
ATOM 562 C C . THR A 1 72 ? 13.659 -1.283 -7.698 1.00 85.75 72 THR A C 1
ATOM 564 O O . THR A 1 72 ? 13.339 -0.797 -6.612 1.00 85.75 72 THR A O 1
ATOM 567 N N . GLU A 1 73 ? 12.976 -2.279 -8.262 1.00 88.19 73 GLU A N 1
ATOM 568 C CA . GLU A 1 73 ? 11.776 -2.879 -7.670 1.00 88.19 73 GLU A CA 1
ATOM 569 C C . GLU A 1 73 ? 12.019 -3.386 -6.245 1.00 88.19 73 GLU A C 1
ATOM 571 O O . GLU A 1 73 ? 11.219 -3.116 -5.353 1.00 88.19 73 GLU A O 1
ATOM 576 N N . LYS A 1 74 ? 13.152 -4.056 -5.999 1.00 90.81 74 LYS A N 1
ATOM 577 C CA . LYS A 1 74 ? 13.511 -4.558 -4.664 1.00 90.81 74 LYS A CA 1
ATOM 578 C C . LYS A 1 74 ? 13.494 -3.448 -3.608 1.00 90.81 74 LYS A C 1
ATOM 580 O O . LYS A 1 74 ? 12.956 -3.640 -2.523 1.00 90.81 74 LYS A O 1
ATOM 585 N N . ARG A 1 75 ? 14.064 -2.284 -3.928 1.00 87.31 75 ARG A N 1
ATOM 586 C CA . ARG A 1 75 ? 14.169 -1.172 -2.980 1.00 87.31 75 ARG A CA 1
ATOM 587 C C . ARG A 1 75 ? 12.847 -0.422 -2.828 1.00 87.31 75 ARG A C 1
ATOM 589 O O . ARG A 1 75 ? 12.549 0.046 -1.737 1.00 87.31 75 ARG A O 1
ATOM 596 N N . MET A 1 76 ? 12.032 -0.365 -3.882 1.00 88.12 76 MET A N 1
ATOM 597 C CA . MET A 1 76 ? 10.654 0.124 -3.780 1.00 88.12 76 MET A CA 1
ATOM 598 C C . MET A 1 76 ? 9.797 -0.766 -2.871 1.00 88.12 76 MET A C 1
ATOM 600 O O . MET A 1 76 ? 9.090 -0.245 -2.017 1.00 88.12 76 MET A O 1
ATOM 604 N N . LYS A 1 77 ? 9.914 -2.096 -2.977 1.00 89.81 77 LYS A N 1
ATOM 605 C CA . LYS A 1 77 ? 9.233 -3.024 -2.058 1.00 89.81 77 LYS A CA 1
ATOM 606 C C . LYS A 1 77 ? 9.649 -2.793 -0.609 1.00 89.81 77 LYS A C 1
ATOM 608 O O . LYS A 1 77 ? 8.787 -2.694 0.248 1.00 89.81 77 LYS A O 1
ATOM 613 N N . GLN A 1 78 ? 10.949 -2.649 -0.340 1.00 89.06 78 GLN A N 1
ATOM 614 C CA . GLN A 1 78 ? 11.448 -2.337 1.007 1.00 89.06 78 GLN A CA 1
ATOM 615 C C . GLN A 1 78 ? 10.880 -1.025 1.552 1.00 89.06 78 GLN A C 1
ATOM 617 O O . GLN A 1 78 ? 10.467 -0.978 2.700 1.00 89.06 78 GLN A O 1
ATOM 622 N N . MET A 1 79 ? 10.822 0.011 0.716 1.00 86.88 79 MET A N 1
ATOM 623 C CA . MET A 1 79 ? 10.257 1.307 1.089 1.00 86.88 79 MET A CA 1
ATOM 624 C C . MET A 1 79 ? 8.754 1.219 1.396 1.00 86.88 79 MET A C 1
ATOM 626 O O . MET A 1 79 ? 8.289 1.787 2.380 1.00 86.88 79 MET A O 1
ATOM 630 N N . ALA A 1 80 ? 8.003 0.489 0.568 1.00 84.94 80 ALA A N 1
ATOM 631 C CA . ALA A 1 80 ? 6.580 0.259 0.785 1.00 84.94 80 ALA A CA 1
ATOM 632 C C . ALA A 1 80 ? 6.319 -0.577 2.046 1.00 84.94 80 ALA A C 1
ATOM 634 O O . ALA A 1 80 ? 5.384 -0.265 2.770 1.00 84.94 80 ALA A O 1
ATOM 635 N N . MET A 1 81 ? 7.159 -1.581 2.325 1.00 85.75 81 MET A N 1
ATOM 636 C CA . MET A 1 81 ? 7.102 -2.330 3.582 1.00 85.75 81 MET A CA 1
ATOM 637 C C . MET A 1 81 ? 7.392 -1.400 4.756 1.00 85.75 81 MET A C 1
ATOM 639 O O . MET A 1 81 ? 6.517 -1.235 5.572 1.00 85.75 81 MET A O 1
ATOM 643 N N . SER A 1 82 ? 8.495 -0.644 4.780 1.00 85.38 82 SER A N 1
ATOM 644 C CA . SER A 1 82 ? 8.797 0.269 5.905 1.00 85.38 82 SER A CA 1
ATOM 645 C C . SER A 1 82 ? 7.727 1.335 6.192 1.00 85.38 82 SER A C 1
ATOM 647 O O . SER A 1 82 ? 7.740 1.959 7.249 1.00 85.38 82 SER A O 1
ATOM 649 N N . PHE A 1 83 ? 6.813 1.583 5.250 1.00 85.38 83 PHE A N 1
ATOM 650 C CA . PHE A 1 83 ? 5.682 2.472 5.484 1.00 85.38 83 PHE A CA 1
ATOM 651 C C . PHE A 1 83 ? 4.662 1.884 6.472 1.00 85.38 83 PHE A C 1
ATOM 653 O O . PHE A 1 83 ? 3.995 2.643 7.175 1.00 85.38 83 PHE A O 1
ATOM 660 N N . ASP A 1 84 ? 4.532 0.556 6.549 1.00 84.56 84 ASP A N 1
ATOM 661 C CA . ASP A 1 84 ? 3.655 -0.084 7.529 1.00 84.56 84 ASP A CA 1
ATOM 662 C C . ASP A 1 84 ? 4.120 0.212 8.964 1.00 84.56 84 ASP A C 1
ATOM 664 O O . ASP A 1 84 ? 3.312 0.641 9.788 1.00 84.56 84 ASP A O 1
ATOM 668 N N . GLU A 1 85 ? 5.422 0.119 9.230 1.00 87.81 85 GLU A N 1
ATOM 669 C CA . GLU A 1 85 ? 6.057 0.448 10.506 1.00 87.81 85 GLU A CA 1
ATOM 670 C C . GLU A 1 85 ? 5.794 1.908 10.902 1.00 87.81 85 GLU A C 1
ATOM 672 O O . GLU A 1 85 ? 5.549 2.199 12.074 1.00 87.81 85 GLU A O 1
ATOM 677 N N . GLU A 1 86 ? 5.783 2.818 9.922 1.00 86.44 86 GLU A N 1
ATOM 678 C CA . GLU A 1 86 ? 5.511 4.247 10.116 1.00 86.44 86 GLU A CA 1
ATOM 679 C C . GLU A 1 86 ? 4.040 4.507 10.487 1.00 86.44 86 GLU A C 1
ATOM 681 O O . GLU A 1 86 ? 3.754 5.291 11.395 1.00 86.44 86 GLU A O 1
ATOM 686 N N . ILE A 1 87 ? 3.092 3.849 9.809 1.00 87.94 87 ILE A N 1
ATOM 687 C CA . ILE A 1 87 ? 1.657 4.150 9.938 1.00 87.94 87 ILE A CA 1
ATOM 688 C C . ILE A 1 87 ? 0.940 3.289 10.994 1.00 87.94 87 ILE A C 1
ATOM 690 O O . ILE A 1 87 ? -0.079 3.714 11.547 1.00 87.94 87 ILE A O 1
ATOM 694 N N . MET A 1 88 ? 1.467 2.108 11.338 1.00 91.19 88 MET A N 1
ATOM 695 C CA . MET A 1 88 ? 0.837 1.189 12.299 1.00 91.19 88 MET A CA 1
ATOM 696 C C . MET A 1 88 ? 0.610 1.776 13.693 1.00 91.19 88 MET A C 1
ATOM 698 O O . MET A 1 88 ? -0.470 1.538 14.241 1.00 91.19 88 MET A O 1
ATOM 702 N N . PRO A 1 89 ? 1.548 2.523 14.304 1.00 92.62 89 PRO A N 1
ATOM 703 C CA . PRO A 1 89 ? 1.316 3.113 15.620 1.00 92.62 89 PRO A CA 1
ATOM 704 C C . PRO A 1 89 ? 0.106 4.056 15.636 1.00 92.62 89 PRO A C 1
ATOM 706 O O . PRO A 1 89 ? -0.716 3.987 16.549 1.00 92.62 89 PRO A O 1
ATOM 709 N N . GLU A 1 90 ? -0.044 4.881 14.597 1.00 92.50 90 GLU A N 1
ATOM 710 C CA . GLU A 1 90 ? -1.165 5.816 14.457 1.00 92.50 90 GLU A CA 1
ATOM 711 C C . GLU A 1 90 ? -2.487 5.076 14.207 1.00 92.50 90 GLU A C 1
ATOM 713 O O . GLU A 1 90 ? -3.500 5.396 14.830 1.00 92.50 90 GLU A O 1
ATOM 718 N N . ILE A 1 91 ? -2.490 4.037 13.363 1.00 91.25 91 ILE A N 1
ATOM 719 C CA . ILE A 1 91 ? -3.687 3.207 13.150 1.00 91.25 91 ILE A CA 1
ATOM 720 C C . ILE A 1 91 ? -4.102 2.510 14.450 1.00 91.25 91 ILE A C 1
ATOM 722 O O . ILE A 1 91 ? -5.271 2.570 14.827 1.00 91.25 91 ILE A O 1
ATOM 726 N N . LYS A 1 92 ? -3.157 1.902 15.181 1.00 92.62 92 LYS A N 1
ATOM 727 C CA . LYS A 1 92 ? -3.426 1.261 16.481 1.00 92.62 92 LYS A CA 1
ATOM 728 C C . LYS A 1 92 ? -3.996 2.249 17.494 1.00 92.62 92 LYS A C 1
ATOM 730 O O . LYS A 1 92 ? -4.918 1.899 18.229 1.00 92.62 92 LYS A O 1
ATOM 735 N N . LYS A 1 93 ? -3.466 3.473 17.526 1.00 94.81 93 LYS A N 1
ATOM 736 C CA . LYS A 1 93 ? -3.971 4.546 18.386 1.00 94.81 93 LYS A CA 1
ATOM 737 C C . LYS A 1 93 ? -5.433 4.869 18.062 1.00 94.81 93 LYS A C 1
ATOM 739 O O . LYS A 1 93 ? -6.262 4.816 18.964 1.00 94.81 93 LYS A O 1
ATOM 744 N N . ARG A 1 94 ? -5.764 5.109 16.790 1.00 90.25 94 ARG A N 1
ATOM 745 C CA . ARG A 1 94 ? -7.145 5.406 16.360 1.00 90.25 94 ARG A CA 1
ATOM 746 C C . ARG A 1 94 ? -8.105 4.251 16.611 1.00 90.25 94 ARG A C 1
ATOM 748 O O . ARG A 1 94 ? -9.215 4.475 17.069 1.00 90.25 94 ARG A O 1
ATOM 755 N N . LEU A 1 95 ? -7.674 3.013 16.364 1.00 90.00 95 LEU A N 1
ATOM 756 C CA . LEU A 1 95 ? -8.475 1.824 16.675 1.00 90.00 95 LEU A CA 1
ATOM 757 C C . LEU A 1 95 ? -8.781 1.726 18.172 1.00 90.00 95 LEU A C 1
ATOM 759 O O . LEU A 1 95 ? -9.888 1.352 18.554 1.00 90.00 95 LEU A O 1
ATOM 763 N N . LYS A 1 96 ? -7.813 2.073 19.027 1.00 91.50 96 LYS A N 1
ATOM 764 C CA . LYS A 1 96 ? -8.024 2.117 20.474 1.00 91.50 96 LYS A CA 1
ATOM 765 C C . LYS A 1 96 ? -9.027 3.208 20.857 1.00 91.50 96 LYS A C 1
ATOM 767 O O . LYS A 1 96 ? -9.939 2.912 21.616 1.00 91.50 96 LYS A O 1
ATOM 772 N N . GLU A 1 97 ? -8.885 4.415 20.316 1.00 91.81 97 GLU A N 1
ATOM 773 C CA . GLU A 1 97 ? -9.821 5.526 20.548 1.00 91.81 97 GLU A CA 1
ATOM 774 C C . GLU A 1 97 ? -11.249 5.169 20.103 1.00 91.81 97 GLU A C 1
ATOM 776 O O . GLU A 1 97 ? -12.200 5.396 20.848 1.00 91.81 97 GLU A O 1
ATOM 781 N N . GLU A 1 98 ? -11.403 4.532 18.939 1.00 88.25 98 GLU A N 1
ATOM 782 C CA . GLU A 1 98 ? -12.711 4.105 18.432 1.00 88.25 98 GLU A CA 1
ATOM 783 C C . GLU A 1 98 ? -13.339 3.033 19.335 1.00 88.25 98 GLU A C 1
ATOM 785 O O . GLU A 1 98 ? -14.511 3.136 19.699 1.00 88.25 98 GLU A O 1
ATOM 790 N N . LYS A 1 99 ? -12.549 2.047 19.778 1.00 87.88 99 LYS A N 1
ATOM 791 C CA . LYS A 1 99 ? -12.990 1.026 20.740 1.00 87.88 99 LYS A CA 1
ATOM 792 C C . LYS A 1 99 ? -13.403 1.650 22.078 1.00 87.88 99 LYS A C 1
ATOM 794 O O . LYS A 1 99 ? -14.440 1.288 22.629 1.00 87.88 99 LYS A O 1
ATOM 799 N N . ASP A 1 100 ? -12.604 2.581 22.594 1.00 91.38 100 ASP A N 1
ATOM 800 C CA . ASP A 1 100 ? -12.851 3.238 23.881 1.00 91.38 100 ASP A CA 1
ATOM 801 C C . ASP A 1 100 ? -14.057 4.205 23.800 1.00 91.38 100 ASP A C 1
ATOM 803 O O . ASP A 1 100 ? -14.707 4.461 24.812 1.00 91.38 100 ASP A O 1
ATOM 807 N N . SER A 1 101 ? -14.424 4.677 22.600 1.00 91.88 101 SER A N 1
ATOM 808 C CA . SER A 1 101 ? -15.621 5.503 22.365 1.00 91.88 101 SER A CA 1
ATOM 809 C C . SER A 1 101 ? -16.954 4.741 22.465 1.00 91.88 101 SER A C 1
ATOM 811 O O . SER A 1 101 ? -18.021 5.350 22.379 1.00 91.88 101 SER A O 1
ATOM 813 N N . GLY A 1 102 ? -16.917 3.412 22.620 1.00 87.31 102 GLY A N 1
ATOM 814 C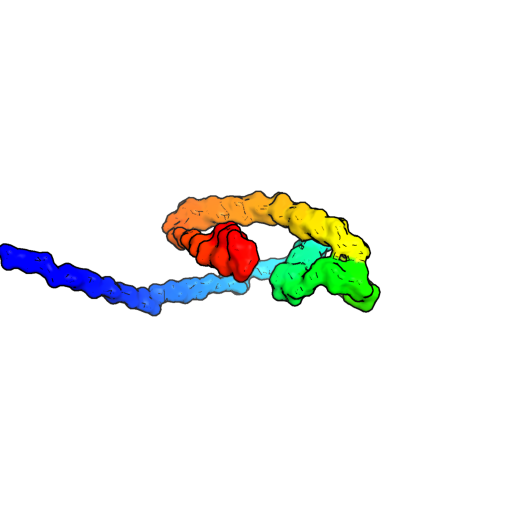 CA . GLY A 1 102 ? -18.109 2.558 22.668 1.00 87.31 102 GLY A CA 1
ATOM 815 C C . GLY A 1 102 ? -18.761 2.311 21.303 1.00 87.31 102 GLY A C 1
ATOM 816 O O . GLY A 1 102 ? -19.811 1.668 21.228 1.00 87.31 102 GLY A O 1
ATOM 817 N N . ARG A 1 103 ? -18.149 2.792 20.213 1.00 86.06 103 ARG A N 1
ATOM 818 C CA . ARG A 1 103 ? -18.595 2.508 18.847 1.00 86.06 103 ARG A CA 1
ATOM 819 C C . ARG A 1 103 ? -18.334 1.047 18.496 1.00 86.06 103 ARG A C 1
ATOM 821 O O . ARG A 1 103 ? -17.272 0.492 18.771 1.00 86.06 103 ARG A O 1
ATOM 828 N N . LYS A 1 104 ? -19.327 0.413 17.872 1.00 83.69 104 LYS A N 1
ATOM 829 C CA . LYS A 1 104 ? -19.206 -0.959 17.375 1.00 83.69 104 LYS A CA 1
ATOM 830 C C . LYS A 1 104 ? -18.386 -0.952 16.090 1.00 83.69 104 LYS A C 1
ATOM 832 O O . LYS A 1 104 ? -18.670 -0.180 15.181 1.00 83.69 104 LYS A O 1
ATOM 837 N N . PHE A 1 105 ? -17.423 -1.856 16.000 1.00 79.56 105 PHE A N 1
ATOM 838 C CA . PHE A 1 105 ? -16.732 -2.182 14.758 1.00 79.56 105 PHE A CA 1
ATOM 839 C C . PHE A 1 105 ? -16.911 -3.669 14.460 1.00 79.56 105 PHE A C 1
ATOM 841 O O . PHE A 1 105 ? -17.150 -4.476 15.360 1.00 79.56 105 PHE A O 1
ATOM 848 N N . CYS A 1 106 ? -16.819 -4.022 13.184 1.00 81.44 106 CYS A N 1
ATOM 849 C CA . CYS A 1 106 ? -16.874 -5.396 12.710 1.00 81.44 106 CYS A CA 1
ATOM 850 C C . CYS A 1 106 ? -15.564 -5.748 12.006 1.00 81.44 106 CYS A C 1
ATOM 852 O O . CYS A 1 106 ? -14.889 -4.883 11.447 1.00 81.44 106 CYS A O 1
ATOM 854 N N . LEU A 1 107 ? -15.205 -7.026 12.067 1.00 82.38 107 LEU A N 1
ATOM 855 C CA . LEU A 1 107 ? -14.133 -7.608 11.275 1.00 82.38 107 LEU A CA 1
ATOM 856 C C . LEU A 1 107 ? -14.792 -8.517 10.242 1.00 82.38 107 LEU A C 1
ATOM 858 O O . LEU A 1 107 ? -15.622 -9.353 10.600 1.00 82.38 107 LEU A O 1
ATOM 862 N N . SER A 1 108 ? -14.448 -8.334 8.973 1.00 84.00 108 SER A N 1
ATOM 863 C CA . SER A 1 108 ? -14.815 -9.254 7.901 1.00 84.00 108 SER A CA 1
ATOM 864 C C . SER A 1 108 ? -13.620 -10.150 7.617 1.00 84.00 108 SER A C 1
ATOM 866 O O . SER A 1 108 ? -12.543 -9.636 7.325 1.00 84.00 108 SER A O 1
ATOM 868 N N . LEU A 1 109 ? -13.822 -11.462 7.699 1.00 81.12 109 LEU A N 1
ATOM 869 C CA . LEU A 1 109 ? -12.865 -12.453 7.217 1.00 81.12 109 LEU A CA 1
ATOM 870 C C . LEU A 1 109 ? -13.248 -12.806 5.783 1.00 81.12 109 LEU A C 1
ATOM 872 O O . LEU A 1 109 ? -14.393 -13.190 5.538 1.00 81.12 109 LEU A O 1
ATOM 876 N N . ASP A 1 110 ? -12.307 -12.651 4.859 1.00 80.88 110 ASP A N 1
ATOM 877 C CA . ASP A 1 110 ? -12.484 -13.055 3.466 1.00 80.88 110 ASP A CA 1
ATOM 878 C C . ASP A 1 110 ? -11.662 -14.322 3.217 1.00 80.88 110 ASP A C 1
ATOM 880 O O . ASP A 1 110 ? -10.432 -14.279 3.154 1.00 80.88 110 ASP A O 1
ATOM 884 N N . GLU A 1 111 ? -12.344 -15.467 3.131 1.00 81.88 111 GLU A N 1
ATOM 885 C CA . GLU A 1 111 ? -11.724 -16.752 2.812 1.00 81.88 111 GLU A CA 1
ATOM 886 C C . GLU A 1 111 ? -12.073 -17.133 1.375 1.00 81.88 111 GLU A C 1
ATOM 888 O O . GLU A 1 111 ? -13.237 -17.333 1.018 1.00 81.88 111 GLU A O 1
ATOM 893 N N . TRP A 1 112 ? -11.050 -17.276 0.536 1.00 80.25 112 TRP A N 1
ATOM 894 C CA . TRP A 1 112 ? -11.234 -17.727 -0.837 1.00 80.25 112 TRP A CA 1
ATOM 895 C C . TRP A 1 112 ? -10.110 -18.661 -1.277 1.00 80.25 112 TRP A C 1
ATOM 897 O O . TRP A 1 112 ? -8.978 -18.644 -0.780 1.00 80.25 112 TRP A O 1
ATOM 907 N N . THR A 1 113 ? -10.439 -19.526 -2.235 1.00 69.19 113 THR A N 1
ATOM 908 C CA . THR A 1 113 ? -9.492 -20.466 -2.835 1.00 69.19 113 THR A CA 1
ATOM 909 C C . THR A 1 113 ? -9.073 -19.963 -4.206 1.00 69.19 113 THR A C 1
ATOM 911 O O . THR A 1 113 ? -9.901 -19.618 -5.049 1.00 69.19 113 THR A O 1
ATOM 914 N N . SER A 1 114 ? -7.765 -19.909 -4.449 1.00 78.81 114 SER A N 1
ATOM 915 C CA . SER A 1 114 ? -7.253 -19.639 -5.792 1.00 78.81 114 SER A CA 1
ATOM 916 C C . SER A 1 114 ? -7.257 -20.919 -6.632 1.00 78.81 114 SER A C 1
ATOM 918 O O . SER A 1 114 ? -7.118 -22.027 -6.109 1.00 78.81 114 SER A O 1
ATOM 920 N N . CYS A 1 115 ? -7.315 -20.775 -7.961 1.00 76.56 115 CYS A N 1
ATOM 921 C CA . CYS A 1 115 ? -7.218 -21.901 -8.905 1.00 76.56 115 CYS A CA 1
ATOM 922 C C . CYS A 1 115 ? -5.918 -22.727 -8.751 1.00 76.56 115 CYS A C 1
ATOM 924 O O . CYS A 1 115 ? -5.817 -23.821 -9.293 1.00 76.56 115 CYS A O 1
ATOM 926 N N . GLY A 1 116 ? -4.925 -22.228 -8.001 1.00 72.75 116 GLY A N 1
ATOM 927 C CA . GLY A 1 116 ? -3.680 -22.926 -7.669 1.00 72.75 116 GLY A CA 1
ATOM 928 C C . GLY A 1 116 ? -3.726 -23.759 -6.383 1.00 72.75 116 GLY A C 1
ATOM 929 O O . GLY A 1 116 ? -2.665 -24.091 -5.863 1.00 72.75 116 GLY A O 1
ATOM 930 N N . SER A 1 117 ? -4.914 -24.061 -5.841 1.00 63.91 117 SER A N 1
ATOM 931 C CA . SER A 1 117 ? -5.098 -24.816 -4.584 1.00 63.91 117 SER A CA 1
ATOM 932 C C . SER A 1 117 ? -4.451 -24.166 -3.352 1.00 63.91 117 SER A C 1
ATOM 934 O O . SER A 1 117 ? -4.126 -24.844 -2.378 1.00 63.91 117 SER A O 1
ATOM 936 N N . LYS A 1 118 ? -4.268 -22.840 -3.374 1.00 72.00 118 LYS A N 1
ATOM 937 C CA . LYS A 1 118 ? -3.861 -22.070 -2.193 1.00 72.00 118 LYS A CA 1
ATOM 938 C C . LYS A 1 118 ? -5.096 -21.461 -1.547 1.00 72.00 118 LYS A C 1
ATOM 940 O O . LYS A 1 118 ? -5.861 -20.771 -2.227 1.00 72.00 118 LYS A O 1
ATOM 945 N N . ARG A 1 119 ? -5.267 -21.729 -0.252 1.00 64.44 119 ARG A N 1
ATOM 946 C CA . ARG A 1 119 ? -6.200 -20.995 0.606 1.00 64.44 119 ARG A CA 1
ATOM 947 C C . ARG A 1 119 ? -5.579 -19.650 0.946 1.00 64.44 119 ARG A C 1
ATOM 949 O O . ARG A 1 119 ? -4.394 -19.590 1.281 1.00 64.44 119 ARG A O 1
ATOM 956 N N . HIS A 1 120 ? -6.370 -18.600 0.807 1.00 67.62 120 HIS A N 1
ATOM 957 C CA . HIS A 1 120 ? -6.007 -17.261 1.227 1.00 67.62 120 HIS A CA 1
ATOM 958 C C . HIS A 1 120 ? -6.957 -16.868 2.356 1.00 67.62 120 HIS A C 1
ATOM 960 O O . HIS A 1 120 ? -8.164 -16.807 2.146 1.00 67.62 120 HIS A O 1
ATOM 966 N N . GLU A 1 121 ? -6.389 -16.657 3.540 1.00 54.56 121 GLU A N 1
ATOM 967 C CA . GLU A 1 121 ? -7.036 -16.002 4.676 1.00 54.56 121 GLU A CA 1
ATOM 968 C C . GLU A 1 121 ? -6.443 -14.587 4.730 1.00 54.56 121 GLU A C 1
ATOM 970 O O . GLU A 1 121 ? -5.213 -14.444 4.748 1.00 54.56 121 GLU A O 1
ATOM 975 N N . VAL A 1 122 ? -7.291 -13.558 4.652 1.00 56.41 122 VAL A N 1
ATOM 976 C CA . VAL A 1 122 ? -6.898 -12.138 4.742 1.00 56.41 122 VAL A CA 1
ATOM 977 C C . VAL A 1 122 ? -7.471 -11.524 6.007 1.00 56.41 122 VAL A C 1
ATOM 979 O O . VAL A 1 122 ? -8.677 -11.741 6.265 1.00 56.41 122 VAL A O 1
#

pLDDT: mean 71.46, std 18.68, range [33.88, 94.81]

Organism: Trichinella pseudospiralis (NCBI:txid6337)

Foldseek 3Di:
DDDDDDPPPDPPPDDPPPPPPPDDPPDPPLQALLNVLLCCCPVVVDQLVNQLPDPPNVVCCCPVNVHPQDSDSVVSVVSNVVVCVVCVVVVVVVVVVCVVVVHDDDDDWDWDADPVRDIDTD

Secondary structure (DSSP, 8-state):
-----------------------S--------HHHHHHHHHHTS---HHHHHH-HHHHHHHHHHH-----SSHHHHHHHHHHHHHHHHHHHHHHHHHHHHTT--------EEE-TTS-EEE-

Radius of gyration: 22.29 Å; chains: 1; bounding box: 63×48×42 Å